Protein AF-A0A2S6RFY6-F1 (afdb_monomer)

Mean predicted aligned error: 2.98 Å

Structure (mmCIF, N/CA/C/O backbone):
data_AF-A0A2S6RFY6-F1
#
_entry.id   AF-A0A2S6RFY6-F1
#
loop_
_atom_site.group_PDB
_atom_site.id
_atom_site.type_symbol
_atom_site.label_atom_id
_atom_site.label_alt_id
_atom_site.label_comp_id
_atom_site.label_asym_id
_atom_site.label_entity_id
_atom_site.label_seq_id
_atom_site.pdbx_PDB_ins_code
_atom_site.Cartn_x
_atom_site.Cartn_y
_atom_site.Cartn_z
_atom_site.occupancy
_atom_site.B_iso_or_equiv
_atom_site.auth_seq_id
_atom_site.auth_comp_id
_atom_site.auth_asym_id
_atom_site.auth_atom_id
_atom_site.pdbx_PDB_model_num
ATOM 1 N N . MET A 1 1 ? -3.295 -5.897 13.765 1.00 63.97 1 MET A N 1
ATOM 2 C CA . MET A 1 1 ? -3.082 -4.482 13.401 1.00 63.97 1 MET A CA 1
ATOM 3 C C . MET A 1 1 ? -1.944 -4.462 12.412 1.00 63.97 1 MET A C 1
ATOM 5 O O . MET A 1 1 ? -0.795 -4.600 12.817 1.00 63.97 1 MET A O 1
ATOM 9 N N . SER A 1 2 ? -2.258 -4.430 11.127 1.00 84.44 2 SER A N 1
ATOM 10 C CA . SER A 1 2 ? -1.240 -4.538 10.083 1.00 84.44 2 SER A CA 1
ATOM 11 C C . SER A 1 2 ? -1.741 -3.907 8.799 1.00 84.44 2 SER A C 1
ATOM 13 O O . SER A 1 2 ? -2.899 -4.098 8.433 1.00 84.44 2 SER A O 1
ATOM 15 N N . VAL A 1 3 ? -0.842 -3.201 8.121 1.00 92.62 3 VAL A N 1
ATOM 16 C CA . VAL A 1 3 ? -0.972 -2.841 6.710 1.00 92.62 3 VAL A CA 1
ATOM 17 C C . VAL A 1 3 ? 0.006 -3.733 5.956 1.00 92.62 3 VAL A C 1
ATOM 19 O O . VAL A 1 3 ? 1.198 -3.730 6.264 1.00 92.62 3 VAL A O 1
ATOM 22 N N . THR A 1 4 ? -0.493 -4.521 5.011 1.00 94.50 4 THR A N 1
ATOM 23 C CA . THR A 1 4 ? 0.321 -5.449 4.216 1.00 94.50 4 THR A CA 1
ATOM 24 C C . THR A 1 4 ? 0.320 -5.014 2.761 1.00 94.50 4 THR A C 1
ATOM 26 O O . THR A 1 4 ? -0.735 -4.733 2.199 1.00 94.50 4 THR A O 1
ATOM 29 N N . VAL A 1 5 ? 1.497 -4.988 2.136 1.00 94.94 5 VAL A N 1
ATOM 30 C CA . VAL A 1 5 ? 1.650 -4.685 0.708 1.00 94.94 5 VAL A CA 1
ATOM 31 C C . VAL A 1 5 ? 1.704 -5.992 -0.081 1.00 94.94 5 VAL A C 1
ATOM 33 O O . VAL A 1 5 ? 2.616 -6.796 0.104 1.00 94.94 5 VAL A O 1
ATOM 36 N N . ILE A 1 6 ? 0.742 -6.196 -0.979 1.00 95.38 6 ILE A N 1
ATOM 37 C CA . ILE A 1 6 ? 0.638 -7.374 -1.844 1.00 95.38 6 ILE A CA 1
ATOM 38 C C . ILE A 1 6 ? 0.886 -6.937 -3.289 1.00 95.38 6 ILE A C 1
ATOM 40 O O . ILE A 1 6 ? 0.103 -6.179 -3.863 1.00 95.38 6 ILE A O 1
ATOM 44 N N . TYR A 1 7 ? 1.970 -7.428 -3.889 1.00 94.50 7 TYR A N 1
ATOM 45 C CA . TYR A 1 7 ? 2.284 -7.196 -5.300 1.00 94.50 7 TYR A CA 1
ATOM 46 C C . TYR A 1 7 ? 1.558 -8.217 -6.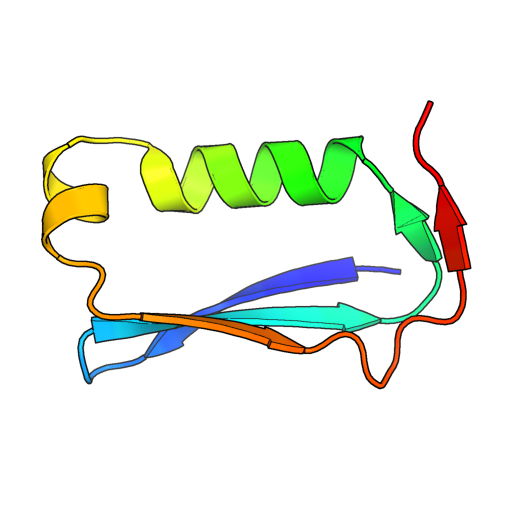176 1.00 94.50 7 TYR A C 1
ATOM 48 O O . TYR A 1 7 ? 1.602 -9.417 -5.906 1.00 94.50 7 TYR A O 1
ATOM 56 N N . ARG A 1 8 ? 0.901 -7.745 -7.236 1.00 94.75 8 ARG A N 1
ATOM 57 C CA . ARG A 1 8 ? 0.194 -8.585 -8.204 1.00 94.75 8 ARG A CA 1
ATOM 58 C C . ARG A 1 8 ? 1.015 -8.749 -9.479 1.00 94.75 8 ARG A C 1
ATOM 60 O O . ARG A 1 8 ? 1.721 -7.8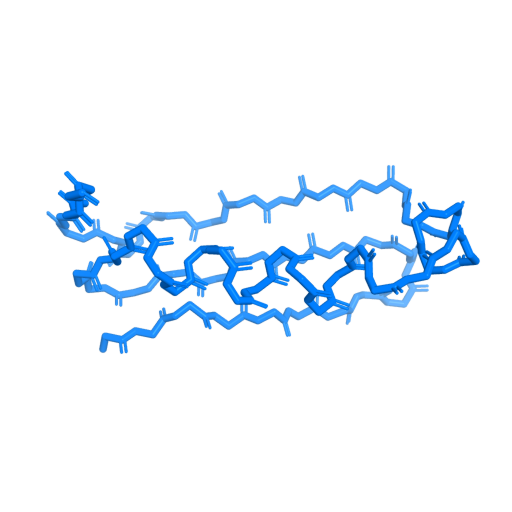37 -9.904 1.00 94.75 8 ARG A O 1
ATOM 67 N N . GLU A 1 9 ? 0.870 -9.903 -10.123 1.00 94.75 9 GLU A N 1
ATOM 68 C CA . GLU A 1 9 ? 1.574 -10.229 -11.373 1.00 94.75 9 GLU A CA 1
ATOM 69 C C . GLU A 1 9 ? 1.204 -9.295 -12.538 1.00 94.75 9 GLU A C 1
ATOM 71 O O . GLU A 1 9 ? 2.000 -9.089 -13.451 1.00 94.75 9 GLU A O 1
ATOM 76 N N . ASP A 1 10 ? 0.016 -8.683 -12.502 1.00 95.00 10 ASP A N 1
ATOM 77 C CA . ASP A 1 10 ? -0.455 -7.748 -13.529 1.00 95.00 10 ASP A CA 1
ATOM 78 C C . ASP A 1 10 ? 0.148 -6.335 -13.410 1.00 95.00 10 ASP A C 1
ATOM 80 O O . ASP A 1 10 ? -0.113 -5.486 -14.272 1.00 95.00 10 ASP A O 1
ATOM 84 N N . GLY A 1 11 ? 0.989 -6.094 -12.398 1.00 93.19 11 GLY A N 1
ATOM 85 C CA . GLY A 1 11 ? 1.600 -4.798 -12.093 1.00 93.19 11 GLY A CA 1
ATOM 86 C C . GLY A 1 11 ? 0.784 -3.940 -11.122 1.00 93.19 11 GLY A C 1
ATOM 87 O O . GLY A 1 11 ? 1.089 -2.759 -10.950 1.00 93.19 11 GLY A O 1
ATOM 88 N N . GLY A 1 12 ? -0.262 -4.502 -10.515 1.00 96.25 12 GLY A N 1
ATOM 89 C CA . GLY A 1 12 ? -1.008 -3.871 -9.433 1.00 96.25 12 GLY A CA 1
ATOM 90 C C . GLY A 1 12 ? -0.364 -4.054 -8.061 1.00 96.25 12 GLY A C 1
ATOM 91 O O . GLY A 1 12 ? 0.367 -5.015 -7.816 1.00 96.25 12 GLY A O 1
ATOM 92 N N . VAL A 1 13 ? -0.698 -3.162 -7.132 1.00 96.69 13 VAL A N 1
ATOM 93 C CA . VAL A 1 13 ? -0.408 -3.329 -5.701 1.00 96.69 13 VAL A CA 1
ATOM 94 C C . VAL A 1 13 ? -1.696 -3.207 -4.898 1.00 96.69 13 VAL A C 1
ATOM 96 O O . VAL A 1 13 ? -2.527 -2.342 -5.174 1.00 96.69 13 VAL A O 1
ATOM 99 N N . VAL A 1 14 ? -1.854 -4.065 -3.892 1.00 96.50 14 VAL A N 1
ATOM 100 C CA . VAL A 1 14 ? -2.939 -3.986 -2.909 1.00 96.50 14 VAL A CA 1
ATOM 101 C C . VAL A 1 14 ? -2.341 -3.699 -1.537 1.00 96.50 14 VAL A C 1
ATOM 103 O O . VAL A 1 14 ? -1.440 -4.414 -1.102 1.00 96.50 14 VAL A O 1
ATOM 106 N N . LEU A 1 15 ? -2.834 -2.664 -0.860 1.00 96.44 15 LEU A N 1
ATOM 107 C CA . LEU A 1 15 ? -2.616 -2.473 0.570 1.00 96.44 15 LEU A CA 1
ATOM 108 C C . LEU A 1 15 ? -3.810 -3.079 1.302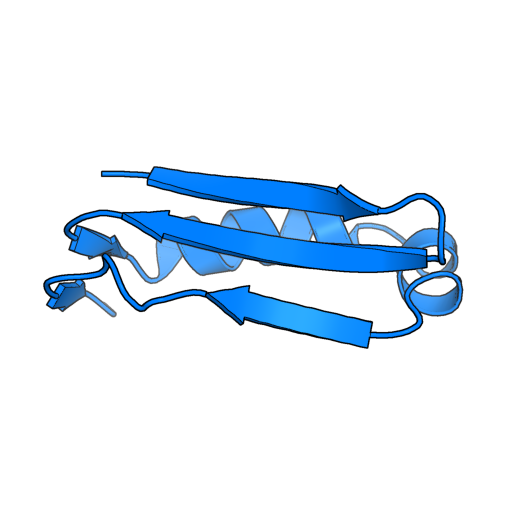 1.00 96.44 15 LEU A C 1
ATOM 110 O O . LEU A 1 15 ? -4.894 -2.508 1.242 1.00 96.44 15 LEU A O 1
ATOM 114 N N . ASP A 1 16 ? -3.613 -4.219 1.959 1.00 96.75 16 ASP A N 1
ATOM 115 C CA . ASP A 1 16 ? -4.624 -4.862 2.809 1.00 96.75 16 ASP A CA 1
ATOM 116 C C . ASP A 1 16 ? -4.407 -4.406 4.253 1.00 96.75 16 ASP A C 1
ATOM 118 O O . ASP A 1 16 ? -3.345 -4.665 4.835 1.00 96.75 16 ASP A O 1
ATOM 122 N N . ALA A 1 17 ? -5.370 -3.669 4.811 1.00 95.94 17 ALA A N 1
ATOM 123 C CA . ALA A 1 17 ? -5.277 -3.135 6.163 1.00 95.94 17 ALA A CA 1
ATOM 124 C C . ALA A 1 17 ? -6.339 -3.721 7.095 1.00 95.94 17 ALA A C 1
ATOM 126 O O . ALA A 1 17 ? -7.534 -3.731 6.799 1.00 95.94 17 ALA A O 1
ATOM 127 N N . GLU A 1 18 ? -5.892 -4.130 8.281 1.00 96.12 18 GLU A N 1
ATOM 128 C CA . GLU A 1 18 ? -6.740 -4.742 9.298 1.00 96.12 18 GLU A CA 1
ATOM 129 C C . GLU A 1 18 ? -6.504 -4.129 10.684 1.00 96.12 18 GLU A C 1
ATOM 131 O O . GLU A 1 18 ? -5.368 -4.013 11.168 1.00 96.12 18 GLU A O 1
ATOM 136 N N . GLY A 1 19 ? -7.605 -3.810 11.371 1.00 96.06 19 GLY A N 1
ATOM 137 C CA . GLY A 1 19 ? -7.588 -3.257 12.720 1.00 96.06 19 GLY A CA 1
ATOM 138 C C . GLY A 1 19 ? -7.337 -1.748 12.736 1.00 96.06 19 GLY A C 1
ATOM 139 O O . GLY A 1 19 ? -7.929 -1.006 11.954 1.00 96.06 19 GLY A O 1
ATOM 140 N N . ILE A 1 20 ? -6.530 -1.276 13.688 1.00 95.69 20 ILE A N 1
ATOM 141 C CA . ILE A 1 20 ? -6.145 0.137 13.773 1.00 95.69 20 ILE A CA 1
ATOM 142 C C . ILE A 1 20 ? -5.000 0.379 12.790 1.00 95.69 20 ILE A C 1
ATOM 144 O O . ILE A 1 20 ? -3.981 -0.311 12.855 1.00 95.69 20 ILE A O 1
ATOM 148 N N . VAL A 1 21 ? -5.190 1.347 11.896 1.00 95.19 21 VAL A N 1
ATOM 149 C CA . VAL A 1 21 ? -4.220 1.757 10.879 1.00 95.19 21 VAL A CA 1
ATOM 150 C C . VAL A 1 21 ? -3.612 3.089 11.288 1.00 95.19 21 VAL A C 1
ATOM 152 O O . VAL A 1 21 ? -4.340 4.066 11.479 1.00 95.19 21 VAL A O 1
ATOM 155 N N . THR A 1 22 ? -2.288 3.148 11.411 1.00 95.31 22 THR A N 1
ATOM 156 C CA . THR A 1 22 ? -1.589 4.389 11.766 1.00 95.31 22 THR A CA 1
ATOM 157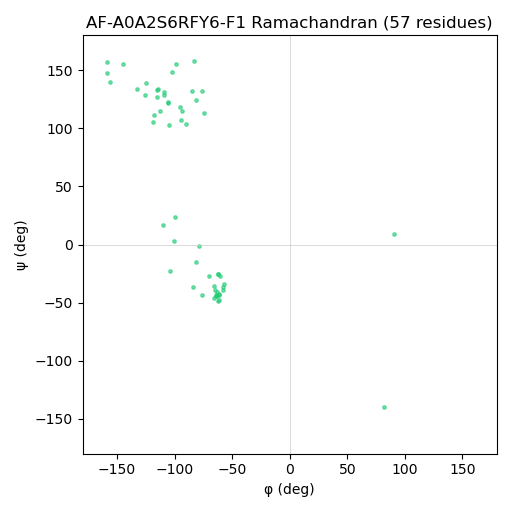 C C . THR A 1 22 ? -1.012 5.100 10.543 1.00 95.31 22 THR A C 1
ATOM 159 O O . THR A 1 22 ? -0.714 4.482 9.516 1.00 95.31 22 THR A O 1
ATOM 162 N N . GLY A 1 23 ? -0.814 6.417 10.656 1.00 94.00 23 GLY A N 1
ATOM 163 C CA . GLY A 1 23 ? -0.127 7.209 9.632 1.00 94.00 23 GLY A CA 1
ATOM 164 C C . GLY A 1 23 ? 1.292 6.703 9.342 1.00 94.00 23 GLY A C 1
ATOM 165 O O . GLY A 1 23 ? 1.687 6.620 8.181 1.00 94.00 23 GLY A O 1
ATOM 166 N N . GLU A 1 24 ? 2.023 6.282 10.376 1.00 94.31 24 GLU A N 1
ATOM 167 C CA . GLU A 1 24 ? 3.372 5.713 10.253 1.00 94.31 24 GLU A CA 1
ATOM 168 C C . GLU A 1 24 ? 3.384 4.425 9.414 1.00 94.31 24 GLU A C 1
ATOM 170 O O . GLU A 1 24 ? 4.216 4.270 8.523 1.00 94.31 24 GLU A O 1
ATOM 175 N N . GLN A 1 25 ? 2.415 3.528 9.624 1.00 93.50 25 GLN A N 1
ATOM 176 C CA . GLN A 1 25 ? 2.309 2.289 8.846 1.00 93.50 25 GLN A CA 1
ATOM 177 C C . GLN A 1 25 ? 2.063 2.565 7.361 1.00 93.50 25 GLN A C 1
ATOM 179 O O . GLN A 1 25 ? 2.691 1.947 6.498 1.00 93.50 25 GLN A O 1
ATOM 184 N N . LEU A 1 26 ? 1.162 3.502 7.054 1.00 93.00 26 LEU A N 1
ATOM 185 C CA . LEU A 1 26 ? 0.896 3.914 5.676 1.00 93.00 26 LEU A CA 1
ATOM 186 C C . LEU A 1 26 ? 2.125 4.578 5.047 1.00 93.00 26 LEU A C 1
ATOM 188 O O . LEU A 1 26 ? 2.431 4.326 3.880 1.00 93.00 26 LEU A O 1
ATOM 192 N N . PHE A 1 27 ? 2.853 5.387 5.818 1.00 93.44 27 PHE A N 1
ATOM 193 C CA . PHE A 1 27 ? 4.078 6.036 5.369 1.00 93.44 27 PHE A CA 1
ATOM 194 C C . PHE A 1 27 ? 5.165 5.019 5.003 1.00 93.44 27 PHE A C 1
ATOM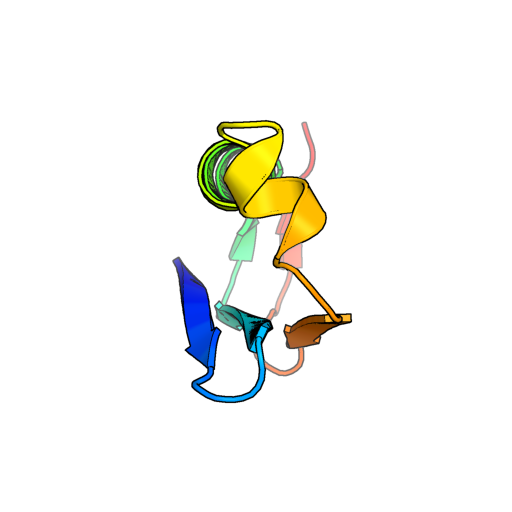 196 O O . PHE A 1 27 ? 5.707 5.077 3.899 1.00 93.44 27 PHE A O 1
ATOM 203 N N . GLU A 1 28 ? 5.433 4.038 5.863 1.00 93.06 28 GLU A N 1
ATOM 204 C CA . GLU A 1 28 ? 6.427 2.990 5.598 1.00 93.06 28 GLU A CA 1
ATOM 205 C C . GLU A 1 28 ? 6.020 2.071 4.429 1.00 93.06 28 GLU A C 1
ATOM 207 O O . GLU A 1 28 ? 6.857 1.700 3.594 1.00 93.06 28 GLU A O 1
ATOM 212 N N . CYS A 1 29 ? 4.722 1.778 4.277 1.00 92.88 29 CYS A N 1
ATOM 213 C CA . CYS A 1 29 ? 4.216 1.061 3.102 1.00 92.88 29 CYS A CA 1
ATOM 214 C C . CYS A 1 29 ? 4.485 1.847 1.814 1.00 92.88 29 CYS A C 1
ATOM 216 O O . CYS A 1 29 ? 5.036 1.306 0.853 1.00 92.88 29 CYS A O 1
ATOM 218 N N . ASN A 1 30 ? 4.163 3.142 1.808 1.00 92.81 30 ASN A N 1
ATOM 219 C CA . A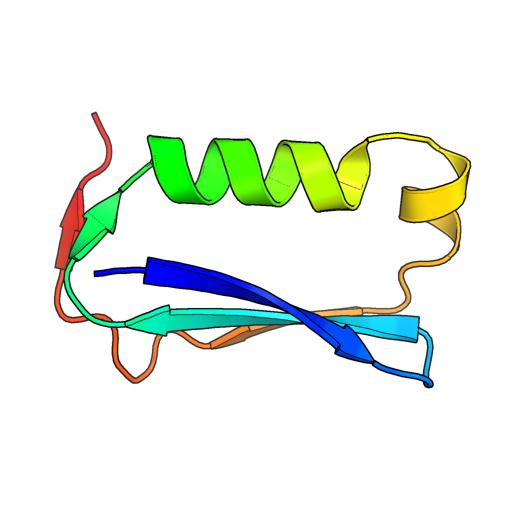SN A 1 30 ? 4.401 4.005 0.656 1.00 92.81 30 ASN A CA 1
ATOM 220 C C . ASN A 1 30 ? 5.895 4.125 0.340 1.00 92.81 30 ASN A C 1
ATOM 222 O O . ASN A 1 30 ? 6.275 4.015 -0.823 1.00 92.81 30 ASN A O 1
ATOM 226 N N . ARG A 1 31 ? 6.765 4.252 1.348 1.00 94.12 31 ARG A N 1
ATOM 227 C CA . ARG A 1 31 ? 8.222 4.243 1.135 1.00 94.12 31 ARG A CA 1
ATOM 228 C C . ARG A 1 31 ? 8.709 2.978 0.441 1.00 94.12 31 ARG A C 1
ATOM 230 O O . ARG A 1 31 ? 9.647 3.043 -0.346 1.00 94.12 31 ARG A O 1
ATOM 237 N N . THR A 1 32 ? 8.076 1.840 0.706 1.00 91.75 32 THR A N 1
ATOM 238 C CA . THR A 1 32 ? 8.429 0.562 0.077 1.00 91.75 32 THR A CA 1
ATOM 239 C C . THR A 1 32 ? 7.930 0.471 -1.367 1.00 91.75 32 THR A C 1
ATOM 241 O O . THR A 1 32 ? 8.668 0.024 -2.254 1.00 91.75 32 THR A O 1
ATOM 244 N N . ILE A 1 33 ? 6.690 0.908 -1.615 1.00 92.44 33 ILE A N 1
ATOM 245 C CA . ILE A 1 33 ? 6.057 0.908 -2.944 1.00 92.44 33 ILE A CA 1
ATOM 246 C C . ILE A 1 33 ? 6.788 1.873 -3.884 1.00 92.44 33 ILE A C 1
ATOM 248 O O . ILE A 1 33 ? 7.153 1.490 -4.994 1.00 92.44 33 ILE A O 1
ATOM 252 N N . TYR A 1 34 ? 7.077 3.080 -3.401 1.00 94.31 34 TYR A N 1
ATOM 253 C CA . TYR A 1 34 ? 7.663 4.184 -4.162 1.00 94.31 34 TYR A CA 1
ATOM 254 C C . TYR A 1 34 ? 9.174 4.341 -3.935 1.00 94.31 34 TYR A C 1
ATOM 256 O O . TYR A 1 34 ? 9.724 5.422 -4.118 1.00 94.31 34 TYR A O 1
ATOM 264 N N . ALA A 1 35 ? 9.865 3.271 -3.523 1.00 93.12 35 ALA A N 1
ATOM 265 C CA . ALA A 1 35 ? 11.281 3.332 -3.149 1.00 93.12 35 ALA A CA 1
ATOM 266 C C . ALA A 1 35 ? 12.210 3.801 -4.286 1.00 93.12 35 ALA A C 1
ATOM 268 O O . ALA A 1 35 ? 13.296 4.310 -4.016 1.00 93.12 35 ALA A O 1
ATOM 269 N N . THR A 1 36 ? 11.821 3.582 -5.548 1.00 92.81 36 THR A N 1
ATOM 270 C CA . THR A 1 36 ? 12.593 3.975 -6.734 1.00 92.81 36 THR A CA 1
ATOM 271 C C . THR A 1 36 ? 11.677 4.405 -7.876 1.00 92.81 36 THR A C 1
ATOM 273 O O . THR A 1 36 ? 10.541 3.934 -7.981 1.00 92.81 36 THR A O 1
ATOM 276 N N . ASP A 1 37 ? 12.198 5.230 -8.786 1.00 92.81 37 ASP A N 1
ATOM 277 C CA . ASP A 1 37 ? 11.484 5.649 -10.001 1.00 92.81 37 ASP A CA 1
ATOM 278 C C . ASP A 1 37 ? 11.069 4.452 -10.866 1.00 92.81 37 ASP A C 1
ATOM 280 O O . ASP A 1 37 ? 9.972 4.428 -11.415 1.00 92.81 37 ASP A O 1
ATOM 284 N N . GLU A 1 38 ? 11.907 3.413 -10.937 1.00 91.00 38 GLU A N 1
ATOM 285 C CA . GLU A 1 38 ? 11.599 2.187 -11.679 1.00 91.00 38 GLU A CA 1
ATOM 286 C C . GLU A 1 38 ? 10.400 1.433 -11.086 1.00 91.00 38 GLU A C 1
ATOM 288 O O . GLU A 1 38 ? 9.528 0.979 -11.828 1.00 91.00 38 GLU A O 1
ATOM 293 N N . LYS A 1 39 ? 10.335 1.294 -9.753 1.00 87.75 39 LYS A N 1
ATOM 294 C CA . LYS A 1 39 ? 9.193 0.653 -9.085 1.00 87.75 39 LYS A CA 1
ATOM 295 C C . LYS A 1 39 ? 7.918 1.461 -9.297 1.00 87.75 39 LYS A C 1
ATOM 297 O O . LYS A 1 39 ? 6.892 0.883 -9.647 1.00 87.75 39 LYS A O 1
ATOM 302 N N . SER A 1 40 ? 8.015 2.781 -9.160 1.00 90.38 40 SER A N 1
ATOM 303 C CA . SER A 1 40 ? 6.905 3.707 -9.389 1.00 90.38 40 SER A CA 1
ATOM 304 C C . SER A 1 40 ? 6.396 3.644 -10.833 1.00 90.38 40 SER A C 1
ATOM 306 O O . SER A 1 40 ? 5.192 3.586 -11.052 1.00 90.38 40 SER A O 1
ATOM 308 N N . ALA A 1 41 ? 7.290 3.574 -11.823 1.00 90.50 41 ALA A N 1
ATOM 309 C CA . ALA A 1 41 ? 6.924 3.497 -13.239 1.00 90.50 41 ALA A CA 1
ATOM 310 C C . ALA A 1 41 ? 6.286 2.154 -13.642 1.00 90.50 41 ALA A C 1
ATOM 312 O O . ALA A 1 41 ? 5.514 2.102 -14.599 1.00 90.50 41 ALA A O 1
ATOM 313 N N . LYS A 1 42 ? 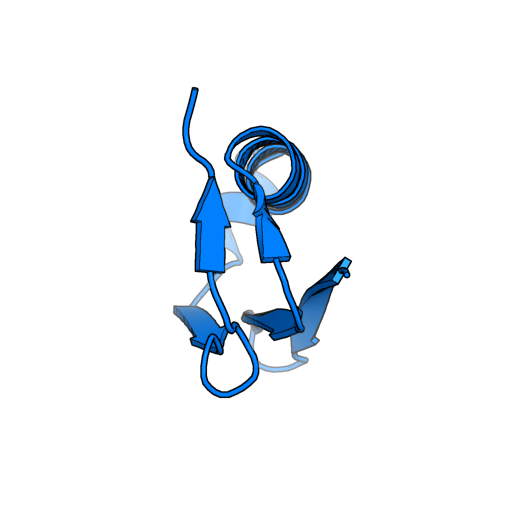6.604 1.059 -12.937 1.00 89.94 42 LYS A N 1
ATOM 314 C CA . LYS A 1 42 ? 6.014 -0.272 -13.178 1.00 89.94 42 LYS A CA 1
ATOM 315 C C . LYS A 1 42 ? 4.642 -0.459 -12.521 1.00 89.94 42 LYS A C 1
ATOM 317 O O . LYS A 1 42 ? 3.938 -1.407 -12.873 1.00 89.94 42 LYS A O 1
ATOM 322 N N . LEU A 1 43 ? 4.266 0.411 -11.585 1.00 94.38 43 LEU A N 1
ATOM 323 C CA . LEU A 1 43 ? 2.990 0.348 -10.882 1.00 94.38 43 LEU A CA 1
ATOM 324 C C . LEU A 1 43 ? 1.852 0.801 -11.805 1.00 94.38 43 LEU A C 1
ATOM 326 O O . LEU A 1 43 ? 1.766 1.969 -12.173 1.00 94.38 43 LEU A O 1
ATOM 330 N N . LYS A 1 44 ? 0.951 -0.115 -12.167 1.00 96.12 44 LYS A N 1
ATOM 331 C CA . LYS A 1 44 ? -0.201 0.214 -13.026 1.00 96.12 44 LYS A CA 1
ATOM 332 C C . LYS A 1 44 ? -1.381 0.773 -12.247 1.00 96.12 44 LYS A C 1
ATOM 334 O O . LYS A 1 44 ? -2.114 1.612 -12.758 1.00 96.12 44 LYS A O 1
ATOM 339 N N . TYR A 1 45 ? -1.595 0.261 -11.040 1.00 95.81 45 TYR A N 1
ATOM 340 C CA . TYR A 1 45 ? -2.669 0.690 -10.157 1.00 95.81 45 TYR A CA 1
ATOM 341 C C . TYR A 1 45 ? -2.355 0.321 -8.708 1.00 95.81 45 TYR A C 1
ATOM 343 O O . TYR A 1 45 ? -1.607 -0.621 -8.435 1.00 95.81 45 TYR A O 1
ATOM 351 N N . GLN A 1 46 ? -2.985 1.040 -7.784 1.00 96.25 46 GLN A N 1
ATOM 352 C CA . GLN A 1 46 ? -2.947 0.754 -6.357 1.00 96.25 46 GLN A CA 1
ATOM 353 C C . GLN A 1 46 ? -4.379 0.642 -5.833 1.00 96.25 46 GLN A C 1
ATOM 355 O O . GLN A 1 46 ? -5.197 1.530 -6.069 1.00 96.25 46 GLN A O 1
ATOM 360 N N . ILE A 1 47 ? -4.676 -0.444 -5.123 1.00 96.56 47 ILE A N 1
ATOM 361 C CA . ILE A 1 47 ? -5.931 -0.629 -4.390 1.00 96.56 47 ILE A CA 1
ATOM 362 C C . ILE A 1 47 ? -5.608 -0.547 -2.904 1.00 96.56 47 ILE A C 1
ATOM 364 O O . ILE A 1 47 ? -4.715 -1.239 -2.422 1.00 96.56 47 ILE A O 1
ATOM 368 N N . CYS A 1 48 ? -6.343 0.283 -2.177 1.00 95.62 48 CYS A N 1
ATOM 369 C CA . CYS A 1 48 ? -6.275 0.334 -0.724 1.00 95.62 48 CYS A CA 1
ATOM 370 C C . CYS A 1 48 ? -7.524 -0.351 -0.163 1.00 95.62 48 CYS A C 1
ATOM 372 O O . CYS A 1 48 ? -8.610 0.229 -0.205 1.00 95.62 48 CYS A O 1
ATOM 374 N N . ASP A 1 49 ? -7.377 -1.587 0.313 1.00 96.1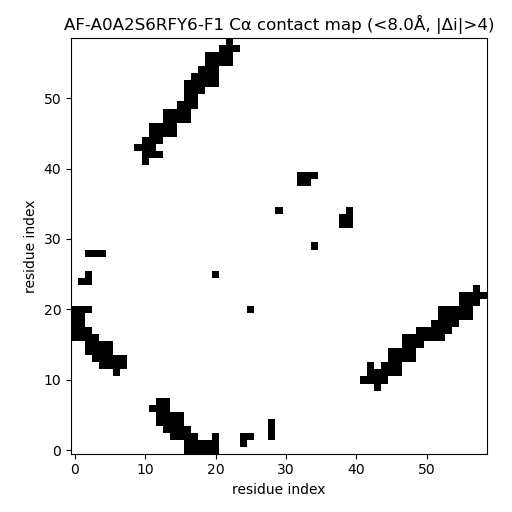9 49 ASP A N 1
ATOM 375 C CA . ASP A 1 49 ? -8.451 -2.330 0.966 1.00 96.19 49 ASP A CA 1
ATOM 376 C C . ASP A 1 49 ? -8.422 -2.059 2.472 1.00 96.19 49 ASP A C 1
ATOM 378 O O . ASP A 1 49 ? -7.581 -2.559 3.219 1.00 96.19 49 ASP A O 1
ATOM 382 N N . PHE A 1 50 ? -9.358 -1.220 2.902 1.00 95.69 50 PHE A N 1
ATOM 383 C CA . PHE A 1 50 ? -9.553 -0.845 4.297 1.00 95.69 50 PHE A CA 1
ATOM 384 C C . PHE A 1 50 ? -10.847 -1.419 4.874 1.00 95.69 50 PHE A C 1
ATOM 386 O O . PHE A 1 50 ? -11.319 -0.958 5.910 1.00 95.69 50 PHE A O 1
ATOM 393 N N . THR A 1 51 ? -11.446 -2.417 4.222 1.00 96.50 51 THR A N 1
ATOM 394 C CA . THR A 1 51 ? -12.732 -2.989 4.654 1.00 96.50 51 THR A CA 1
ATOM 395 C C . THR A 1 51 ? -12.667 -3.624 6.045 1.00 96.50 51 THR A C 1
ATOM 397 O O . THR A 1 51 ? -13.678 -3.669 6.744 1.00 96.50 51 THR A O 1
ATOM 400 N N . LYS A 1 52 ? -11.477 -4.064 6.474 1.00 96.62 52 LYS A N 1
ATOM 401 C CA . LYS A 1 52 ? -11.209 -4.616 7.812 1.00 96.62 52 LYS A CA 1
ATOM 402 C C . LYS A 1 52 ? -10.557 -3.607 8.767 1.00 96.62 52 LYS A C 1
ATOM 404 O O . LYS A 1 52 ? -10.205 -3.964 9.896 1.00 96.62 52 LYS A O 1
ATOM 409 N N . ALA A 1 53 ? -10.362 -2.360 8.340 1.00 95.94 53 ALA A N 1
ATOM 410 C CA . ALA A 1 53 ? -9.867 -1.306 9.211 1.00 95.94 53 ALA A CA 1
ATOM 411 C C . ALA A 1 53 ? -10.995 -0.832 10.137 1.00 95.94 53 ALA A C 1
ATOM 413 O O . ALA A 1 53 ? -12.109 -0.557 9.697 1.00 95.94 53 ALA A O 1
ATOM 414 N N . VAL A 1 54 ? -10.702 -0.720 11.432 1.00 96.62 54 VAL A N 1
ATOM 415 C CA . VAL A 1 54 ? -11.681 -0.286 12.445 1.00 96.62 54 VAL A CA 1
ATOM 416 C C . VAL A 1 54 ? -11.457 1.154 12.897 1.00 96.62 54 VAL A C 1
ATOM 418 O O . VAL A 1 54 ? -12.379 1.789 13.402 1.00 96.62 54 VAL A O 1
ATOM 421 N N . LYS A 1 55 ? -10.236 1.682 12.737 1.00 95.19 55 LYS A N 1
ATOM 422 C CA . LYS A 1 55 ? -9.871 3.052 13.116 1.00 95.19 55 LYS A CA 1
ATOM 423 C C . LYS A 1 55 ? -8.628 3.505 12.356 1.00 95.19 55 LYS A C 1
ATOM 425 O O . LYS A 1 55 ? -7.730 2.700 12.120 1.00 95.19 55 LYS A O 1
ATOM 430 N N . PHE A 1 56 ? -8.561 4.800 12.058 1.00 93.62 56 PHE A N 1
ATOM 431 C CA . PHE A 1 56 ? -7.353 5.463 11.573 1.00 93.62 56 PHE A CA 1
ATOM 432 C C . PHE A 1 56 ? -6.797 6.391 12.653 1.00 93.62 56 PHE A C 1
ATOM 434 O O . PHE A 1 56 ? -7.539 7.187 13.230 1.00 93.62 56 PHE A O 1
ATOM 441 N N . GLU A 1 57 ? -5.500 6.286 12.922 1.00 94.81 57 GLU A N 1
ATOM 442 C CA . GLU A 1 57 ? -4.772 7.160 13.843 1.00 94.81 57 GLU A CA 1
ATOM 443 C C . GLU A 1 57 ? -3.671 7.889 13.077 1.00 94.81 57 GLU A C 1
ATOM 445 O O . GLU A 1 57 ? -2.657 7.312 12.686 1.00 94.81 57 GLU A O 1
ATOM 450 N N . ILE A 1 58 ? -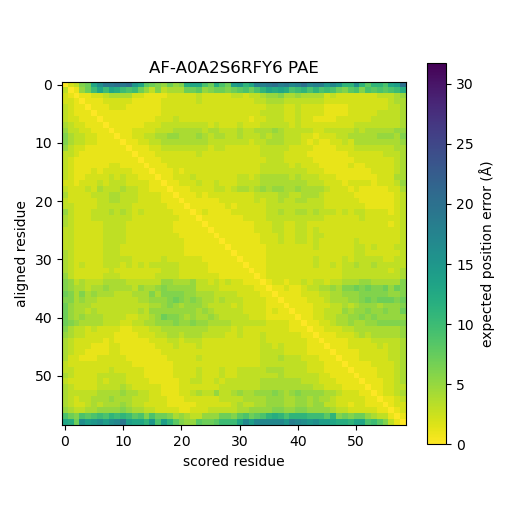3.908 9.170 12.814 1.00 84.75 58 ILE A N 1
ATOM 451 C CA . ILE A 1 58 ? -3.000 10.038 12.068 1.00 84.75 58 ILE A CA 1
ATOM 452 C C . ILE A 1 58 ? -2.586 11.141 13.039 1.00 84.75 58 ILE A C 1
ATOM 454 O O . ILE A 1 58 ? -3.431 11.931 13.461 1.00 84.75 58 ILE A O 1
ATOM 458 N N . SER A 1 59 ? -1.318 11.130 13.437 1.00 73.06 59 SER A N 1
ATOM 459 C CA . SER A 1 59 ? -0.696 12.076 14.371 1.00 73.06 59 SER A CA 1
ATOM 460 C C . SER A 1 59 ? 0.428 12.833 13.693 1.00 73.06 59 SER A C 1
ATOM 462 O O . SER A 1 59 ? 1.212 12.142 13.001 1.00 73.06 59 SER A O 1
#

Solvent-accessible surface area (backbone atoms only — not comparable to full-atom values): 3413 Å² total; per-residue (Å²): 108,47,76,43,83,44,82,44,95,90,29,36,36,35,37,48,29,35,34,59,44,44,47,67,57,54,48,56,50,48,51,63,58,56,66,40,72,68,51,46,71,56,49,74,46,77,46,80,45,52,88,56,42,77,46,79,50,77,129

Sequence (59 aa):
MSVTVIYREDGGVVLDAEGIVTGEQLFECNRTIYATDEKSAKLKYQICDFTKAVKFEIS

Radius of gyration: 11.78 Å; Cα contacts (8 Å, |Δi|>4): 103; chains: 1; bounding box: 25×22×28 Å

pLDDT: mean 93.16, std 5.36, range [63.97, 96.75]

Foldseek 3Di:
DAFDWDADPQQEIETADAEEAEPVRVVVNCCVCPVDPVSVVSRPYYHYHCVRYPYYHYD

Secondary structure (DSSP, 8-state):
-EEEEEE-TTSEEEEEEEEEEEHHHHHHHHHHHTSSHHHHHH--EEEEEEEEEEEEE--

Nearest PDB structures (foldseek):
  1h4z-assembly1_A  TM=7.912E-01  e=5.890E-02  Lysinibacillus sphaericus
  1h4x-assembly2_B  TM=7.542E-01  e=1.617E-01  Lysinibacillus sphaericus
  4lur-assembly1_A  TM=5.906E-01  e=1.979E-01  Danio rerio
  8sxh-assembly1_I  TM=6.647E-01  e=1.706E+00  Pseudomonas aeruginosa
  7jti-assembly1_A  TM=5.718E-01  e=2.388E+00  Bos taurus